Protein AF-A0A968S1Z8-F1 (afdb_monomer_lite)

Sequence (129 aa):
MKILGQKFGFVVLGIVLFLGLSGLPALANLELDSWPPDWKSLTPSDSPTRISVPTVPIAPSQTNRTGPSNLQEIEDFFDRLILQEMNEESVPGLAISLVKDGEILFAKGYGFANVAQNIRVDPERTLFE

pLDDT: mean 70.96, std 23.42, range [33.41, 98.5]

Foldseek 3Di:
DDDDDDDDDDDDDDDDDDDDDDDDPDPPPPPPPPPDPPPVPPDPPPDPPDPPDPDDPDDPPPPVPDDDPDVVSVVVVCVVVVVVVCVVVVPQKDKDWDDDPNDTPDIDIDHALDPVVRHTDDRVPRDDD

Radius of gyration: 21.88 Å; chains: 1; bounding box: 48×57×58 Å

Structure (mmCIF, N/CA/C/O backbone):
data_AF-A0A968S1Z8-F1
#
_entry.id   AF-A0A968S1Z8-F1
#
loop_
_atom_site.group_PDB
_atom_site.id
_atom_site.type_symbol
_atom_site.label_atom_id
_atom_site.label_alt_id
_atom_site.label_comp_id
_atom_site.label_asym_id
_atom_site.label_entity_id
_atom_site.label_seq_id
_atom_site.pdbx_PDB_ins_code
_atom_site.Cartn_x
_atom_site.Cartn_y
_atom_site.Cartn_z
_atom_site.occupancy
_atom_site.B_iso_or_equiv
_atom_site.auth_seq_id
_atom_site.auth_comp_id
_atom_site.auth_asym_id
_atom_site.auth_atom_id
_atom_site.pdbx_PDB_model_num
ATOM 1 N N . MET A 1 1 ? 33.575 10.075 19.698 1.00 36.03 1 MET A N 1
ATOM 2 C CA . MET A 1 1 ? 33.448 10.055 18.225 1.00 36.03 1 MET A CA 1
ATOM 3 C C . MET A 1 1 ? 32.499 8.919 17.852 1.00 36.03 1 MET A C 1
ATOM 5 O O . MET A 1 1 ? 32.744 7.817 18.313 1.00 36.03 1 MET A O 1
ATOM 9 N N . LYS A 1 2 ? 31.469 9.227 17.043 1.00 33.41 2 LYS A N 1
ATOM 10 C CA . LYS A 1 2 ? 30.548 8.344 16.285 1.00 33.41 2 LYS A CA 1
ATOM 11 C C . LYS A 1 2 ? 29.313 7.683 16.966 1.00 33.41 2 LYS A C 1
ATOM 13 O O . LYS A 1 2 ? 29.438 6.680 17.647 1.00 33.41 2 LYS A O 1
ATOM 18 N N . ILE A 1 3 ? 28.148 8.314 16.702 1.00 41.69 3 ILE A N 1
ATOM 19 C CA . ILE A 1 3 ? 26.827 7.818 16.199 1.00 41.69 3 ILE A CA 1
ATOM 20 C C . ILE A 1 3 ? 26.384 6.386 16.561 1.00 41.69 3 ILE A C 1
ATOM 22 O O . ILE A 1 3 ? 27.090 5.431 16.275 1.00 41.69 3 ILE A O 1
ATOM 26 N N . LEU A 1 4 ? 25.265 6.189 17.276 1.00 40.72 4 LEU A N 1
ATOM 27 C CA . LEU A 1 4 ? 23.846 6.326 16.867 1.00 40.72 4 LEU A CA 1
ATOM 28 C C . LEU A 1 4 ? 23.448 5.324 15.772 1.00 40.72 4 LEU A C 1
ATOM 30 O O . LEU A 1 4 ? 23.876 5.445 14.631 1.00 40.72 4 LEU A O 1
ATOM 34 N N . GLY A 1 5 ? 22.580 4.379 16.131 1.00 34.72 5 GLY A N 1
ATOM 35 C CA . GLY A 1 5 ? 21.952 3.432 15.212 1.00 34.72 5 GLY A CA 1
ATOM 36 C C . GLY A 1 5 ? 20.695 2.855 15.849 1.00 34.72 5 GLY A C 1
ATOM 37 O O . GLY A 1 5 ? 20.731 1.779 16.438 1.00 34.72 5 GLY A O 1
ATOM 38 N N . GLN A 1 6 ? 19.614 3.636 15.796 1.00 46.75 6 GLN A N 1
ATOM 39 C CA . GLN A 1 6 ? 18.258 3.206 16.123 1.00 46.75 6 GLN A CA 1
ATOM 40 C C . GLN A 1 6 ? 17.863 2.018 15.241 1.00 46.75 6 GLN A C 1
ATOM 42 O O . GLN A 1 6 ? 18.032 2.083 14.027 1.00 46.75 6 GLN A O 1
ATOM 47 N N . LYS A 1 7 ? 17.327 0.952 15.840 1.00 41.16 7 LYS A N 1
ATOM 48 C CA . LYS A 1 7 ? 16.703 -0.144 15.097 1.00 41.16 7 LYS A CA 1
ATOM 49 C C . LYS A 1 7 ? 15.191 0.003 15.203 1.00 41.16 7 LYS A C 1
ATOM 51 O O . LYS A 1 7 ? 14.613 -0.231 16.261 1.00 41.16 7 LYS A O 1
ATOM 56 N N . PHE A 1 8 ? 14.610 0.459 14.100 1.00 40.88 8 PHE A N 1
ATOM 57 C CA . PHE A 1 8 ? 13.184 0.476 13.817 1.00 40.88 8 PHE A CA 1
ATOM 58 C C . PHE A 1 8 ? 12.629 -0.955 13.883 1.00 40.88 8 PHE A C 1
ATOM 60 O O . PHE A 1 8 ? 13.232 -1.890 13.358 1.00 40.88 8 PHE A O 1
ATOM 67 N N . GLY A 1 9 ? 11.514 -1.136 14.591 1.00 34.66 9 GLY A N 1
ATOM 68 C CA . GLY A 1 9 ? 10.787 -2.400 14.644 1.00 34.66 9 GLY A CA 1
ATOM 69 C C . GLY A 1 9 ? 9.835 -2.498 13.459 1.00 34.66 9 GLY A C 1
ATOM 70 O O . GLY A 1 9 ? 8.832 -1.791 13.423 1.00 34.66 9 GLY A O 1
ATOM 71 N N . PHE A 1 10 ? 10.157 -3.370 12.509 1.00 36.47 10 PHE A N 1
ATOM 72 C CA . PHE A 1 10 ? 9.286 -3.740 11.399 1.00 36.47 10 PHE A CA 1
ATOM 73 C C . PHE A 1 10 ? 8.154 -4.645 11.906 1.00 36.47 10 PHE A C 1
ATOM 75 O O . PHE A 1 10 ? 8.408 -5.720 12.450 1.00 36.47 10 PHE A O 1
ATOM 82 N N . VAL A 1 11 ? 6.902 -4.220 11.728 1.00 34.59 11 VAL A N 1
ATOM 83 C CA . VAL A 1 11 ? 5.722 -5.087 11.851 1.00 34.59 11 VAL A CA 1
ATOM 84 C C . VAL A 1 11 ? 5.485 -5.694 10.471 1.00 34.59 11 VAL A C 1
ATOM 86 O O . VAL A 1 11 ? 5.086 -4.994 9.545 1.00 34.59 11 VAL A O 1
ATOM 89 N N . VAL A 1 12 ? 5.799 -6.982 10.323 1.00 36.53 12 VAL A N 1
ATOM 90 C CA . VAL A 1 12 ? 5.630 -7.723 9.069 1.00 36.53 12 VAL A CA 1
ATOM 91 C C . VAL A 1 12 ? 4.153 -8.063 8.853 1.00 36.53 12 VAL A C 1
ATOM 93 O O . VAL A 1 12 ? 3.496 -8.674 9.694 1.00 36.53 12 VAL A O 1
ATOM 96 N N . LEU A 1 13 ? 3.687 -7.610 7.692 1.00 42.28 13 LEU A N 1
ATOM 97 C CA . LEU A 1 13 ? 2.444 -7.879 6.977 1.00 42.28 13 LEU A CA 1
ATOM 98 C C . LEU A 1 13 ? 2.227 -9.392 6.781 1.00 42.28 13 LEU A C 1
ATOM 100 O O . LEU A 1 13 ? 3.156 -10.111 6.423 1.00 42.28 13 LEU A O 1
ATOM 104 N N . GLY A 1 14 ? 1.011 -9.880 7.028 1.00 50.44 14 GLY A N 1
ATOM 105 C CA . GLY A 1 14 ? 0.689 -11.300 6.906 1.00 50.44 14 GLY A CA 1
ATOM 106 C C . GLY A 1 14 ? 0.507 -11.764 5.463 1.00 50.44 14 GLY A C 1
ATOM 107 O O . GLY A 1 14 ? -0.121 -11.050 4.696 1.00 50.44 14 GLY A O 1
ATOM 108 N N . ILE A 1 15 ? 0.962 -12.986 5.169 1.00 41.44 15 ILE A N 1
ATOM 109 C CA . ILE A 1 15 ? 0.262 -14.023 4.393 1.00 41.44 15 ILE A CA 1
ATOM 110 C C . ILE A 1 15 ? 0.739 -15.387 4.941 1.00 41.44 15 ILE A C 1
ATOM 112 O O . ILE A 1 15 ? 1.923 -15.571 5.214 1.00 41.44 15 ILE A O 1
ATOM 116 N N . VAL A 1 16 ? -0.172 -16.347 5.140 1.00 40.81 16 VAL A N 1
ATOM 117 C CA . VAL A 1 16 ? 0.183 -17.775 5.233 1.00 40.81 16 VAL A CA 1
ATOM 118 C C . VAL A 1 16 ? -0.729 -18.540 4.276 1.00 40.81 16 VAL A C 1
ATOM 120 O O . VAL A 1 16 ? -1.872 -18.856 4.611 1.00 40.81 16 VAL A O 1
ATOM 123 N N . LEU A 1 17 ? -0.222 -18.827 3.076 1.00 41.03 17 LEU A N 1
ATOM 124 C CA . LEU A 1 17 ? -0.851 -19.709 2.096 1.00 41.03 17 LEU A CA 1
ATOM 125 C C . LEU A 1 17 ? -0.276 -21.131 2.266 1.00 41.03 17 LEU A C 1
ATOM 127 O O . LEU A 1 17 ? 0.883 -21.388 1.950 1.00 41.03 17 LEU A O 1
ATOM 131 N N . PHE A 1 18 ? -1.062 -22.081 2.784 1.00 39.41 18 PHE A N 1
ATOM 132 C CA . PHE A 1 18 ? -0.650 -23.490 2.871 1.00 39.41 18 PHE A CA 1
ATOM 133 C C . PHE A 1 18 ? -1.031 -24.228 1.580 1.00 39.41 18 PHE A C 1
ATOM 135 O O . PHE A 1 18 ? -2.165 -24.684 1.431 1.00 39.41 18 PHE A O 1
ATOM 142 N N . LEU A 1 19 ? -0.079 -24.399 0.659 1.00 39.75 19 LEU A N 1
ATOM 143 C CA . LEU A 1 19 ? -0.165 -25.422 -0.387 1.00 39.75 19 LEU A CA 1
ATOM 144 C C . LEU A 1 19 ? 0.896 -26.494 -0.130 1.00 39.75 19 LEU A C 1
ATOM 146 O O . LEU A 1 19 ? 2.079 -26.214 0.037 1.00 39.75 19 LEU A O 1
ATOM 150 N N . GLY A 1 20 ? 0.412 -27.728 -0.000 1.00 48.66 20 GLY A N 1
ATOM 151 C CA . GLY A 1 20 ? 1.118 -28.836 0.622 1.00 48.66 20 GLY A CA 1
ATOM 152 C C . GLY A 1 20 ? 2.463 -29.186 -0.008 1.00 48.66 20 GLY A C 1
ATOM 153 O O . GLY A 1 20 ? 2.552 -29.514 -1.189 1.00 48.66 20 GLY A O 1
ATOM 154 N N . LEU A 1 21 ? 3.480 -29.271 0.850 1.00 39.25 21 LEU A N 1
ATOM 155 C CA . LEU A 1 21 ? 4.625 -30.138 0.634 1.00 39.25 21 LEU A CA 1
ATOM 156 C C . LEU A 1 21 ? 4.818 -31.014 1.874 1.00 39.25 21 LEU A C 1
ATOM 158 O O . LEU A 1 21 ? 5.095 -30.554 2.979 1.00 39.25 21 LEU A O 1
ATOM 162 N N . SER A 1 22 ? 4.578 -32.302 1.662 1.00 51.06 22 SER A N 1
ATOM 163 C CA . SER A 1 22 ? 4.680 -33.370 2.644 1.00 51.06 22 SER A CA 1
ATOM 164 C C . SER A 1 22 ? 6.128 -33.521 3.129 1.00 51.06 22 SER A C 1
ATOM 166 O O . SER A 1 22 ? 7.014 -33.787 2.318 1.00 51.06 22 SER A O 1
ATOM 168 N N . GLY A 1 23 ? 6.327 -33.470 4.449 1.00 50.38 23 GLY A N 1
ATOM 169 C CA . GLY A 1 23 ? 7.398 -34.208 5.123 1.00 50.38 23 GLY A CA 1
ATOM 170 C C . GLY A 1 23 ? 8.555 -33.391 5.698 1.00 50.38 23 GLY A C 1
ATOM 171 O O . GLY A 1 23 ? 9.646 -33.398 5.142 1.00 50.38 23 GLY A O 1
ATOM 172 N N . LEU A 1 24 ? 8.361 -32.830 6.897 1.00 42.22 24 LEU A N 1
ATOM 173 C CA . LEU A 1 24 ? 9.435 -32.598 7.873 1.00 42.22 24 LEU A CA 1
ATOM 174 C C . LEU A 1 24 ? 8.932 -32.980 9.281 1.00 42.22 24 LEU A C 1
ATOM 176 O O . LEU A 1 24 ? 8.153 -32.234 9.875 1.00 42.22 24 LEU A O 1
ATOM 180 N N . PRO A 1 25 ? 9.341 -34.131 9.846 1.00 47.94 25 PRO A N 1
ATOM 181 C CA . PRO A 1 25 ? 8.991 -34.509 11.209 1.00 47.94 25 PRO A CA 1
ATOM 182 C C . PRO A 1 25 ? 10.028 -33.933 12.182 1.00 47.94 25 PRO A C 1
ATOM 184 O O . PRO A 1 25 ? 10.954 -34.629 12.583 1.00 47.94 25 PRO A O 1
ATOM 187 N N . ALA A 1 26 ? 9.916 -32.649 12.533 1.00 44.88 26 ALA A N 1
ATOM 188 C CA . ALA A 1 26 ? 10.736 -32.063 13.607 1.00 44.88 26 ALA A CA 1
ATOM 189 C C . ALA A 1 26 ? 10.159 -30.788 14.256 1.00 44.88 26 ALA A C 1
ATOM 191 O O . ALA A 1 26 ? 10.894 -30.071 14.923 1.00 44.88 26 ALA A O 1
ATOM 192 N N . LEU A 1 27 ? 8.867 -30.485 14.078 1.00 45.19 27 LEU A N 1
ATOM 193 C CA . LEU A 1 27 ? 8.220 -29.298 14.672 1.00 45.19 27 LEU A CA 1
ATOM 194 C C . LEU A 1 27 ? 6.851 -29.597 15.312 1.00 45.19 27 LEU A C 1
ATOM 196 O O . LEU A 1 27 ? 6.094 -28.685 15.620 1.00 45.19 27 LEU A O 1
ATOM 200 N N . ALA A 1 28 ? 6.527 -30.869 15.552 1.00 44.34 28 ALA A N 1
ATOM 201 C CA . ALA A 1 28 ? 5.202 -31.311 15.995 1.00 44.34 28 ALA A CA 1
ATOM 202 C C . ALA A 1 28 ? 4.856 -31.008 17.472 1.00 44.34 28 ALA A C 1
ATOM 204 O O . ALA A 1 28 ? 3.997 -31.682 18.026 1.00 44.34 28 ALA A O 1
ATOM 205 N N . ASN A 1 29 ? 5.506 -30.038 18.129 1.00 47.25 29 ASN A N 1
ATOM 206 C CA . ASN A 1 29 ? 5.192 -29.722 19.530 1.00 47.25 29 ASN A CA 1
ATOM 207 C C . ASN A 1 29 ? 5.329 -28.243 19.931 1.00 47.25 29 ASN A C 1
ATOM 209 O O . ASN A 1 29 ? 5.511 -27.943 21.111 1.00 47.25 29 ASN A O 1
ATOM 213 N N . LEU A 1 30 ? 5.222 -27.317 18.975 1.00 42.66 30 LEU A N 1
ATOM 214 C CA . LEU A 1 30 ? 4.867 -25.933 19.290 1.00 42.66 30 LEU A CA 1
ATOM 215 C C . LEU A 1 30 ? 3.350 -25.817 19.152 1.00 42.66 30 LEU A C 1
ATOM 217 O O . LEU A 1 30 ? 2.814 -25.826 18.047 1.00 42.66 30 LEU A O 1
ATOM 221 N N . GLU A 1 31 ? 2.676 -25.806 20.295 1.00 45.94 31 GLU A N 1
ATOM 222 C CA . GLU A 1 31 ? 1.225 -25.727 20.423 1.00 45.94 31 GLU A CA 1
ATOM 223 C C . GLU A 1 31 ? 0.717 -24.404 19.825 1.00 45.94 31 GLU A C 1
ATOM 225 O O . GLU A 1 31 ? 0.820 -23.331 20.424 1.00 45.94 31 GLU A O 1
ATOM 230 N N . LEU A 1 32 ? 0.207 -24.487 18.595 1.00 46.81 32 LEU A N 1
ATOM 231 C CA . LEU A 1 32 ? -0.334 -23.374 17.809 1.00 46.81 32 LEU A CA 1
ATOM 232 C C . LEU A 1 32 ? -1.713 -22.894 18.319 1.00 46.81 32 LEU A C 1
ATOM 234 O O . LEU A 1 32 ? -2.253 -21.926 17.797 1.00 46.81 32 LEU A O 1
ATOM 238 N N . ASP A 1 33 ? -2.254 -23.525 19.366 1.00 45.00 33 ASP A N 1
ATOM 239 C CA . ASP A 1 33 ? -3.560 -23.207 19.967 1.00 45.00 33 ASP A CA 1
ATOM 240 C C . ASP A 1 33 ? -3.481 -22.165 21.098 1.00 45.00 33 ASP A C 1
ATOM 242 O O . ASP A 1 33 ? -4.500 -21.648 21.552 1.00 45.00 33 ASP A O 1
ATOM 246 N N . SER A 1 34 ? -2.273 -21.815 21.544 1.00 53.53 34 SER A N 1
ATOM 247 C CA . SER A 1 34 ? -2.039 -20.846 22.629 1.00 53.53 34 SER A CA 1
ATOM 248 C C . SER A 1 34 ? -1.511 -19.497 22.133 1.00 53.53 34 SER A C 1
ATOM 250 O O . SER A 1 34 ? -0.683 -18.849 22.775 1.00 53.53 34 SER A O 1
ATOM 252 N N . TRP A 1 35 ? -2.008 -19.057 20.976 1.00 42.81 35 TRP A N 1
ATOM 253 C CA . TRP A 1 35 ? -1.918 -17.661 20.558 1.00 42.81 35 TRP A CA 1
ATOM 254 C C . TRP A 1 35 ? -3.244 -16.943 20.856 1.00 42.81 35 TRP A C 1
ATOM 256 O O . TRP A 1 35 ? -4.296 -17.456 20.469 1.00 42.81 35 TRP A O 1
ATOM 266 N N . PRO A 1 36 ? -3.238 -15.747 21.483 1.00 57.62 36 PRO A N 1
ATOM 267 C CA . PRO A 1 36 ? -2.093 -14.876 21.780 1.00 57.62 36 PRO A CA 1
ATOM 268 C C . PRO A 1 36 ? -1.526 -15.020 23.211 1.00 57.62 36 PRO A C 1
ATOM 270 O O . PRO A 1 36 ? -2.235 -15.478 24.104 1.00 57.62 36 PRO A O 1
ATOM 273 N N . PRO A 1 37 ? -0.270 -14.583 23.456 1.00 54.22 37 PRO A N 1
ATOM 274 C CA . PRO A 1 37 ? 0.344 -14.575 24.786 1.00 54.22 37 PRO A CA 1
ATOM 275 C C . PRO A 1 37 ? -0.465 -13.721 25.775 1.00 54.22 37 PRO A C 1
ATOM 277 O O . PRO A 1 37 ? -1.082 -12.726 25.383 1.00 54.22 37 PRO A O 1
ATOM 280 N N . ASP A 1 38 ? -0.423 -14.084 27.063 1.00 58.41 38 ASP A N 1
ATOM 281 C CA . ASP A 1 38 ? -1.129 -13.436 28.181 1.00 58.41 38 ASP A CA 1
ATOM 282 C C . ASP A 1 38 ? -0.673 -11.983 28.432 1.00 58.41 38 ASP A C 1
ATOM 284 O O . ASP A 1 38 ? -0.081 -11.651 29.460 1.00 58.41 38 ASP A O 1
ATOM 288 N N . TRP A 1 39 ? -0.985 -11.063 27.522 1.00 56.22 39 TRP A N 1
ATOM 289 C CA . TRP A 1 39 ? -0.607 -9.644 27.587 1.00 56.22 39 TRP A CA 1
ATOM 290 C C . TRP A 1 39 ? -1.156 -8.913 28.823 1.00 56.22 39 TRP A C 1
ATOM 292 O O . TRP A 1 39 ? -0.638 -7.869 29.211 1.00 56.22 39 TRP A O 1
ATOM 302 N N . LYS A 1 40 ? -2.176 -9.479 29.479 1.00 50.84 40 LYS A N 1
ATOM 303 C CA . LYS A 1 40 ? -2.730 -8.987 30.750 1.00 50.84 40 LYS A CA 1
ATOM 304 C C . LYS A 1 40 ? -1.801 -9.229 31.945 1.00 50.84 40 LYS A C 1
ATOM 306 O O . LYS A 1 40 ? -1.951 -8.564 32.965 1.00 50.84 40 LYS A O 1
ATOM 311 N N . SER A 1 41 ? -0.863 -10.172 31.827 1.00 53.38 41 SER A N 1
ATOM 312 C CA . SER A 1 41 ? 0.094 -10.532 32.882 1.00 53.38 41 SER A CA 1
ATOM 313 C C . SER A 1 41 ? 1.376 -9.694 32.857 1.00 53.38 41 SER A C 1
ATOM 315 O O . SER A 1 41 ? 2.145 -9.718 33.818 1.00 53.38 41 SER A O 1
ATOM 317 N N . LEU A 1 42 ? 1.569 -8.882 31.810 1.00 47.53 42 LEU A N 1
ATOM 318 C CA . LEU A 1 42 ? 2.628 -7.877 31.720 1.00 47.53 42 LEU A CA 1
ATOM 319 C C . LEU A 1 42 ? 2.295 -6.681 32.623 1.00 47.53 42 LEU A C 1
ATOM 321 O O . LEU A 1 42 ? 2.090 -5.554 32.175 1.00 47.53 42 LEU A O 1
ATOM 325 N N . THR A 1 43 ? 2.212 -6.929 33.924 1.00 56.53 43 THR A N 1
ATOM 326 C CA . THR A 1 43 ? 2.308 -5.857 34.907 1.00 56.53 43 THR A CA 1
ATOM 327 C C . THR A 1 43 ? 3.780 -5.444 34.985 1.00 56.53 43 THR A C 1
ATOM 329 O O . THR A 1 43 ? 4.651 -6.315 35.038 1.00 56.53 43 THR A O 1
ATOM 332 N N . PRO A 1 44 ? 4.114 -4.143 34.983 1.00 50.84 44 PRO A N 1
ATOM 333 C CA . PRO A 1 44 ? 5.473 -3.704 35.253 1.00 50.84 44 PRO A CA 1
ATOM 334 C C . PRO A 1 44 ? 5.750 -3.929 36.744 1.00 50.84 44 PRO A C 1
ATOM 336 O O . PRO A 1 44 ? 5.548 -3.040 37.566 1.00 50.84 44 PRO A O 1
ATOM 339 N N . SER A 1 45 ? 6.165 -5.140 37.109 1.00 55.16 45 SER A N 1
ATOM 340 C CA . SER A 1 45 ? 6.656 -5.466 38.450 1.00 55.16 45 SER A CA 1
ATOM 341 C C . SER A 1 45 ? 8.161 -5.717 38.432 1.00 55.16 45 SER A C 1
ATOM 343 O O . SER A 1 45 ? 8.652 -6.631 39.079 1.00 55.16 45 SER A O 1
ATOM 345 N N . ASP A 1 46 ? 8.890 -4.857 37.732 1.00 55.12 46 ASP A N 1
ATOM 346 C CA . ASP A 1 46 ? 10.247 -4.513 38.122 1.00 55.12 46 ASP A CA 1
ATOM 347 C C . ASP A 1 46 ? 10.251 -3.009 38.362 1.00 55.12 46 ASP A C 1
ATOM 349 O O . ASP A 1 46 ? 10.181 -2.197 37.438 1.00 55.12 46 ASP A O 1
ATOM 353 N N . SER A 1 47 ? 10.283 -2.628 39.640 1.00 49.19 47 SER A N 1
ATOM 354 C CA . SER A 1 47 ? 10.709 -1.282 40.006 1.00 49.19 47 SER A CA 1
ATOM 355 C C . SER A 1 47 ? 12.068 -1.060 39.346 1.00 49.19 47 SER A C 1
ATOM 357 O O . SER A 1 47 ? 12.986 -1.831 39.636 1.00 49.19 47 SER A O 1
ATOM 359 N N . PRO A 1 48 ? 12.254 -0.053 38.474 1.00 52.69 48 PRO A N 1
ATOM 360 C CA . PRO A 1 48 ? 13.593 0.244 38.015 1.00 52.69 48 PRO A CA 1
ATOM 361 C C . PRO A 1 48 ? 14.394 0.615 39.259 1.00 52.69 48 PRO A C 1
ATOM 363 O O . PRO A 1 48 ? 14.078 1.594 39.941 1.00 52.69 48 PRO A O 1
ATOM 366 N N . THR A 1 49 ? 15.419 -0.179 39.576 1.00 51.00 49 THR A N 1
ATOM 367 C CA . THR A 1 49 ? 16.502 0.251 40.459 1.00 51.00 49 THR A CA 1
ATOM 368 C C . THR A 1 49 ? 16.867 1.655 40.015 1.00 51.00 49 THR A C 1
ATOM 370 O O . THR A 1 49 ? 17.294 1.847 38.879 1.00 51.00 49 THR A O 1
ATOM 373 N N . ARG A 1 50 ? 16.586 2.640 40.873 1.00 56.81 50 ARG A N 1
ATOM 374 C CA . ARG A 1 50 ? 16.733 4.070 40.605 1.00 56.81 50 ARG A CA 1
ATOM 375 C C . ARG A 1 50 ? 18.147 4.344 40.096 1.00 56.81 50 ARG A C 1
ATOM 377 O O . ARG A 1 50 ? 19.062 4.552 40.887 1.00 56.81 50 ARG A O 1
ATOM 384 N N . ILE A 1 51 ? 18.330 4.364 38.780 1.00 54.81 51 ILE A N 1
ATOM 385 C CA . ILE A 1 51 ? 19.518 4.942 38.168 1.00 54.81 51 ILE A CA 1
ATOM 386 C C . ILE A 1 51 ? 19.376 6.440 38.432 1.00 54.81 51 ILE A C 1
ATOM 388 O O . ILE A 1 51 ? 18.449 7.074 37.930 1.00 54.81 51 ILE A O 1
ATOM 392 N N . SER A 1 52 ? 20.223 6.993 39.301 1.00 53.06 52 SER A N 1
ATOM 393 C CA . SER A 1 52 ? 20.270 8.430 39.577 1.00 53.06 52 SER A CA 1
ATOM 394 C C . SER A 1 52 ? 20.561 9.180 38.278 1.00 53.06 52 SER A C 1
ATOM 396 O O . SER A 1 52 ? 21.710 9.283 37.855 1.00 53.06 52 SER A O 1
ATOM 398 N N . VAL A 1 53 ? 19.513 9.681 37.628 1.00 66.19 53 VAL A N 1
ATOM 399 C CA . VAL A 1 53 ? 19.635 10.554 36.462 1.00 66.19 53 VAL A CA 1
ATOM 400 C C . VAL A 1 53 ? 20.255 11.871 36.949 1.00 66.19 53 VAL A C 1
ATOM 402 O O . VAL A 1 53 ? 19.714 12.460 37.891 1.00 66.19 53 VAL A O 1
ATOM 405 N N . PRO A 1 54 ? 21.380 12.352 36.384 1.00 60.84 54 PRO A N 1
ATOM 406 C CA . PRO A 1 54 ? 21.844 13.702 36.672 1.00 60.84 54 PRO A CA 1
ATOM 407 C C . PRO A 1 54 ? 20.738 14.683 36.271 1.00 60.84 54 PRO A C 1
ATOM 409 O O . PRO A 1 54 ? 20.215 14.599 35.161 1.00 60.84 54 PRO A O 1
ATOM 412 N N . THR A 1 55 ? 20.359 15.589 37.175 1.00 53.12 55 THR A N 1
ATOM 413 C CA . THR A 1 55 ? 19.385 16.656 36.908 1.00 53.12 55 THR A CA 1
ATOM 414 C C . THR A 1 55 ? 19.915 17.552 35.793 1.00 53.12 55 THR A C 1
ATOM 416 O O . THR A 1 55 ? 20.628 18.524 36.033 1.00 53.12 55 THR A O 1
ATOM 419 N N . VAL A 1 56 ? 19.576 17.218 34.553 1.00 70.19 56 VAL A N 1
ATOM 420 C CA . VAL A 1 56 ? 19.597 18.168 33.447 1.00 70.19 56 VAL A CA 1
ATOM 421 C C . VAL A 1 56 ? 18.330 19.010 33.610 1.00 70.19 56 VAL A C 1
ATOM 423 O O . VAL A 1 56 ? 17.253 18.425 33.743 1.00 70.19 56 VAL A O 1
ATOM 426 N N . PRO A 1 57 ? 18.411 20.352 33.658 1.00 65.56 57 PRO A N 1
ATOM 427 C CA . PRO A 1 57 ? 17.222 21.188 33.722 1.00 65.56 57 PRO A CA 1
ATOM 428 C C . PRO A 1 57 ? 16.328 20.878 32.518 1.00 65.56 57 PRO A C 1
ATOM 430 O O . PRO A 1 57 ? 16.698 21.102 31.366 1.00 65.56 57 PRO A O 1
ATOM 433 N N . ILE A 1 58 ? 15.159 20.307 32.804 1.00 62.44 58 ILE A N 1
ATOM 434 C CA . ILE A 1 58 ? 14.144 19.963 31.815 1.00 62.44 58 ILE A CA 1
ATOM 435 C C . ILE A 1 58 ? 13.519 21.285 31.370 1.00 62.44 58 ILE A C 1
ATOM 437 O O . ILE A 1 58 ? 12.600 21.798 32.007 1.00 62.44 58 ILE A O 1
ATOM 441 N N . ALA A 1 59 ? 14.032 21.866 30.286 1.00 67.69 59 ALA A N 1
ATOM 442 C CA . ALA A 1 59 ? 13.256 22.837 29.531 1.00 67.69 59 ALA A CA 1
ATOM 443 C C . ALA A 1 59 ? 11.989 22.114 29.028 1.00 67.69 59 ALA A C 1
ATOM 445 O O . ALA A 1 59 ? 12.107 21.001 28.501 1.00 67.69 59 ALA A O 1
ATOM 446 N N . PRO A 1 60 ? 10.781 22.676 29.206 1.00 55.31 60 PRO A N 1
ATOM 447 C CA . PRO A 1 60 ? 9.553 22.011 28.800 1.00 55.31 60 PRO A CA 1
ATOM 448 C C . PRO A 1 60 ? 9.550 21.830 27.280 1.00 55.31 60 PRO A C 1
ATOM 450 O O . PRO A 1 60 ? 9.266 22.751 26.521 1.00 55.31 60 PRO A O 1
ATOM 453 N N . SER A 1 61 ? 9.856 20.618 26.825 1.00 53.47 61 SER A N 1
ATOM 454 C CA . SER A 1 61 ? 9.636 20.207 25.441 1.00 53.47 61 SER A CA 1
ATOM 455 C C . SER A 1 61 ? 8.159 19.859 25.287 1.00 53.47 61 SER A C 1
ATOM 457 O O . SER A 1 61 ? 7.788 18.689 25.218 1.00 53.47 61 SER A O 1
ATOM 459 N N . GLN A 1 62 ? 7.296 20.875 25.282 1.00 54.09 62 GLN A N 1
ATOM 460 C CA . GLN A 1 62 ? 5.896 20.708 24.900 1.00 54.09 62 GLN A CA 1
ATOM 461 C C . GLN A 1 62 ? 5.809 20.583 23.381 1.00 54.09 62 GLN A C 1
ATOM 463 O O . GLN A 1 62 ? 5.450 21.516 22.673 1.00 54.09 62 GLN A O 1
ATOM 468 N N . THR A 1 63 ? 6.144 19.405 22.867 1.00 50.66 63 THR A N 1
ATOM 469 C CA . THR A 1 63 ? 5.518 18.973 21.621 1.00 50.66 63 THR A CA 1
ATOM 470 C C . THR A 1 63 ? 4.215 18.321 22.042 1.00 50.66 63 THR A C 1
ATOM 472 O O . THR A 1 63 ? 4.212 17.223 22.593 1.00 50.66 63 THR A O 1
ATOM 475 N N . ASN A 1 64 ? 3.105 19.040 21.864 1.00 56.09 64 ASN A N 1
ATOM 476 C CA . ASN A 1 64 ? 1.779 18.437 21.865 1.00 56.09 64 ASN A CA 1
ATOM 477 C C . ASN A 1 64 ? 1.809 17.319 20.818 1.00 56.09 64 ASN A C 1
ATOM 479 O O . ASN A 1 64 ? 1.638 17.581 19.631 1.00 56.09 64 ASN A O 1
ATOM 483 N N . ARG A 1 65 ? 2.102 16.081 21.229 1.00 61.09 65 ARG A N 1
ATOM 484 C CA . ARG A 1 65 ? 1.945 14.904 20.373 1.00 61.09 65 ARG A CA 1
ATOM 485 C C . ARG A 1 65 ? 0.464 14.574 20.330 1.00 61.09 65 ARG A C 1
ATOM 487 O O . ARG A 1 65 ? 0.010 13.590 20.906 1.00 61.09 65 ARG A O 1
AT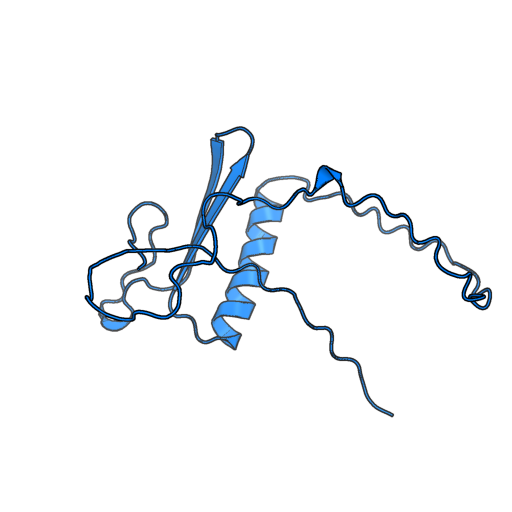OM 494 N N . THR A 1 66 ? -0.295 15.462 19.710 1.00 68.50 66 THR A N 1
ATOM 495 C CA . THR A 1 66 ? -1.628 15.133 19.240 1.00 68.50 66 THR A CA 1
ATOM 496 C C . THR A 1 66 ? -1.421 14.068 18.171 1.00 68.50 66 THR A C 1
ATOM 498 O O . THR A 1 66 ? -0.595 14.251 17.277 1.00 68.50 66 THR A O 1
ATOM 501 N N . GLY A 1 67 ? -2.084 12.919 18.312 1.00 69.62 67 GLY A N 1
ATOM 502 C CA . GLY A 1 67 ? -2.125 11.927 17.242 1.00 69.62 67 GLY A CA 1
ATOM 503 C C . GLY A 1 67 ? -2.691 12.541 15.956 1.00 69.62 67 GLY A C 1
ATOM 504 O O . GLY A 1 67 ? -3.213 13.660 15.998 1.00 69.62 67 GLY A O 1
ATOM 505 N N . PRO A 1 68 ? -2.602 11.823 14.828 1.00 74.75 68 PRO A N 1
ATOM 506 C CA . PRO A 1 68 ? -3.074 12.341 13.556 1.00 74.75 68 PRO A CA 1
ATOM 507 C C . PRO A 1 68 ? -4.523 12.818 13.679 1.00 74.75 68 PRO A C 1
ATOM 509 O O . PRO A 1 68 ? -5.391 12.132 14.224 1.00 74.75 68 PRO A O 1
ATOM 512 N N . SER A 1 69 ? -4.751 14.041 13.221 1.00 79.88 69 SER A N 1
ATOM 513 C CA . SER A 1 69 ? -5.987 14.795 13.430 1.00 79.88 69 SER A CA 1
ATOM 514 C C . SER A 1 69 ? -7.093 14.429 12.436 1.00 79.88 69 SER A C 1
ATOM 516 O O . SER A 1 69 ? -8.257 14.762 12.654 1.00 79.88 69 SER A O 1
ATOM 518 N N . ASN A 1 70 ? -6.734 13.757 11.340 1.00 89.31 70 ASN A N 1
ATOM 519 C CA . ASN A 1 70 ? -7.626 13.343 10.259 1.00 89.31 70 ASN A CA 1
ATOM 520 C C . ASN A 1 70 ? -6.988 12.211 9.422 1.00 89.31 70 ASN A C 1
ATOM 522 O O . ASN A 1 70 ? -5.802 11.924 9.572 1.00 89.31 70 ASN A O 1
ATOM 526 N N . LEU A 1 71 ? -7.772 11.581 8.536 1.00 90.56 71 LEU A N 1
ATOM 527 C CA . LEU A 1 71 ? -7.313 10.465 7.691 1.00 90.56 71 LEU A CA 1
ATOM 528 C C . LEU A 1 71 ? -6.193 10.853 6.722 1.00 90.56 71 LEU A C 1
ATOM 530 O O . LEU A 1 71 ? -5.272 10.069 6.537 1.00 90.56 71 LEU A O 1
ATOM 534 N N . GLN A 1 72 ? -6.217 12.064 6.164 1.00 92.38 72 GLN A N 1
ATOM 535 C CA . GLN A 1 72 ? -5.188 12.508 5.224 1.00 92.38 72 GLN A CA 1
ATOM 536 C C . GLN A 1 72 ? -3.805 12.558 5.889 1.00 92.38 72 GLN A C 1
ATOM 538 O O . GLN A 1 72 ? -2.823 12.121 5.306 1.00 92.38 72 GLN A O 1
ATOM 543 N N . GLU A 1 73 ? -3.722 13.017 7.139 1.00 92.62 73 GLU A N 1
ATOM 544 C CA . GLU A 1 73 ? -2.464 13.021 7.897 1.00 92.62 73 GLU A CA 1
ATOM 545 C C . GLU A 1 73 ? -1.929 11.597 8.140 1.00 92.62 73 GLU A C 1
ATOM 547 O O . GLU A 1 73 ? -0.715 11.375 8.138 1.00 92.62 73 GLU A O 1
ATOM 552 N N . ILE A 1 74 ? -2.834 10.628 8.318 1.00 91.81 74 ILE A N 1
ATOM 553 C CA . ILE A 1 74 ? -2.490 9.207 8.442 1.00 91.81 74 ILE A CA 1
ATOM 554 C C . ILE A 1 74 ? -1.967 8.672 7.107 1.00 91.81 74 ILE A C 1
ATOM 556 O O . ILE A 1 74 ? -0.913 8.038 7.077 1.00 91.81 74 ILE A O 1
ATOM 560 N N . GLU A 1 75 ? -2.668 8.944 6.008 1.00 93.38 75 GLU A N 1
ATOM 561 C CA . GLU A 1 75 ? -2.251 8.541 4.663 1.00 93.38 75 GLU A CA 1
ATOM 562 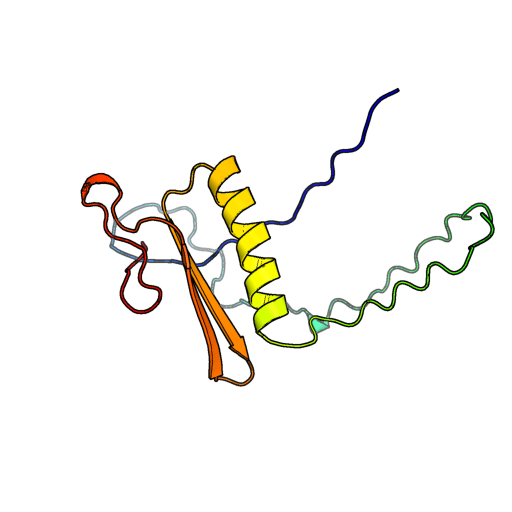C C . GLU A 1 75 ? -0.888 9.135 4.295 1.00 93.38 75 GLU A C 1
ATOM 564 O O . GLU A 1 75 ? 0.008 8.398 3.893 1.00 93.38 75 GLU A O 1
ATOM 569 N N . ASP A 1 76 ? -0.683 10.433 4.522 1.00 94.25 76 ASP A N 1
ATOM 570 C CA . ASP A 1 76 ? 0.584 11.120 4.257 1.00 94.25 76 ASP A CA 1
ATOM 571 C C . ASP A 1 76 ? 1.738 10.531 5.083 1.00 94.25 76 ASP A C 1
ATOM 573 O O . ASP A 1 76 ? 2.890 10.498 4.636 1.00 94.25 76 ASP A O 1
ATOM 577 N N . PHE A 1 77 ? 1.456 10.092 6.313 1.00 92.81 77 PHE A N 1
ATOM 578 C CA . PHE A 1 77 ? 2.433 9.399 7.145 1.00 92.81 77 PHE A CA 1
ATOM 579 C C . PHE A 1 77 ? 2.827 8.050 6.533 1.00 92.81 77 PHE A C 1
ATOM 581 O O . PHE A 1 77 ? 4.025 7.796 6.369 1.00 92.81 77 PHE A O 1
ATOM 588 N N . PHE A 1 78 ? 1.848 7.218 6.164 1.00 94.69 78 PHE A N 1
ATOM 589 C CA . PHE A 1 78 ? 2.120 5.920 5.545 1.00 94.69 78 PHE A CA 1
ATOM 590 C C . PHE A 1 78 ? 2.787 6.061 4.184 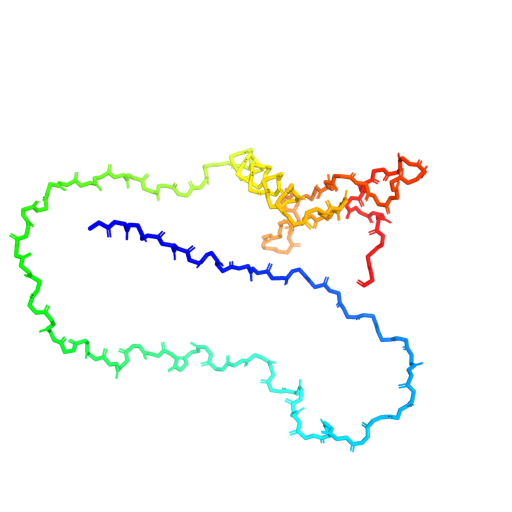1.00 94.69 78 PHE A C 1
ATOM 592 O O . PHE A 1 78 ? 3.718 5.317 3.909 1.00 94.69 78 PHE A O 1
ATOM 599 N N . ASP A 1 79 ? 2.400 7.041 3.374 1.00 95.56 79 ASP A N 1
ATOM 600 C CA . ASP A 1 79 ? 3.023 7.295 2.077 1.00 95.56 79 ASP A CA 1
ATOM 601 C C . ASP A 1 79 ? 4.518 7.553 2.213 1.00 95.56 79 ASP A C 1
ATOM 603 O O . ASP A 1 79 ? 5.321 6.929 1.519 1.00 95.56 79 ASP A O 1
ATOM 607 N N . ARG A 1 80 ? 4.912 8.439 3.131 1.00 96.00 80 ARG A N 1
ATOM 608 C CA . ARG A 1 80 ? 6.334 8.731 3.344 1.00 96.00 80 ARG A CA 1
ATOM 609 C C . ARG A 1 80 ? 7.086 7.520 3.878 1.00 96.00 80 ARG A C 1
ATOM 611 O O . ARG A 1 80 ? 8.170 7.233 3.382 1.00 96.00 80 ARG A O 1
ATOM 618 N N . LEU A 1 81 ? 6.515 6.832 4.865 1.00 95.00 81 LEU A N 1
ATOM 619 C CA . LEU A 1 81 ? 7.137 5.658 5.470 1.00 95.00 81 LEU A CA 1
ATOM 620 C C . LEU A 1 81 ? 7.319 4.545 4.432 1.00 95.00 81 LEU A C 1
ATOM 622 O O . LEU A 1 81 ? 8.425 4.070 4.217 1.00 95.00 81 LEU A O 1
ATOM 626 N N . ILE A 1 82 ? 6.251 4.174 3.734 1.00 96.25 82 ILE A N 1
ATOM 627 C CA . ILE A 1 82 ? 6.248 3.061 2.787 1.00 96.25 82 ILE A CA 1
ATOM 628 C C . ILE A 1 82 ? 7.146 3.331 1.592 1.00 96.25 82 ILE A C 1
ATOM 630 O O . ILE A 1 82 ? 7.903 2.450 1.200 1.00 96.25 82 ILE A O 1
ATOM 634 N N . LEU A 1 83 ? 7.095 4.534 1.015 1.00 94.81 83 LEU A N 1
ATOM 635 C CA . LEU A 1 83 ? 7.953 4.858 -0.124 1.00 94.81 83 LEU A CA 1
ATOM 636 C C . LEU A 1 83 ? 9.437 4.819 0.254 1.00 94.81 83 LEU A C 1
ATOM 638 O O . LEU A 1 83 ? 10.257 4.432 -0.578 1.00 94.81 83 LEU A O 1
ATOM 642 N N . GLN A 1 84 ? 9.780 5.191 1.491 1.00 95.25 84 GLN A N 1
ATOM 643 C CA . GLN A 1 84 ? 11.141 5.060 1.998 1.00 95.25 84 GLN A CA 1
ATOM 644 C C . GLN A 1 84 ? 11.538 3.581 2.129 1.00 95.25 84 GLN A C 1
ATOM 646 O O . GLN A 1 84 ? 12.521 3.168 1.515 1.00 95.25 84 GLN A O 1
ATOM 651 N N . GLU A 1 85 ? 10.750 2.775 2.843 1.00 93.94 85 GLU A N 1
ATOM 652 C CA . GLU A 1 85 ? 11.055 1.355 3.081 1.00 93.94 85 GLU A CA 1
ATOM 653 C C . GLU A 1 85 ? 11.093 0.536 1.781 1.00 93.94 85 GLU A C 1
ATOM 655 O O . GLU A 1 85 ? 11.996 -0.269 1.568 1.00 93.94 85 GLU A O 1
ATOM 660 N N . MET A 1 86 ? 10.163 0.779 0.849 1.00 94.44 86 MET A N 1
ATOM 661 C CA . MET A 1 86 ? 10.161 0.112 -0.460 1.00 94.44 86 MET A CA 1
ATOM 662 C C . MET A 1 86 ? 11.430 0.405 -1.261 1.00 94.44 86 MET A C 1
ATOM 664 O O . MET A 1 86 ? 11.904 -0.462 -1.995 1.00 94.44 86 MET A O 1
ATOM 668 N N . ASN A 1 87 ? 11.968 1.620 -1.141 1.00 92.69 87 ASN A N 1
ATOM 669 C CA . ASN A 1 87 ? 13.202 2.000 -1.812 1.00 92.69 87 ASN A CA 1
ATOM 670 C C . ASN A 1 87 ? 14.433 1.368 -1.144 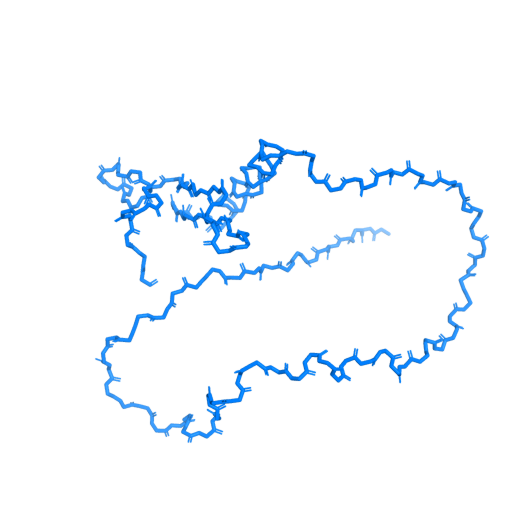1.00 92.69 87 ASN A C 1
ATOM 672 O O . ASN A 1 87 ? 15.355 0.962 -1.847 1.00 92.69 87 ASN A O 1
ATOM 676 N N . GLU A 1 88 ? 14.455 1.274 0.187 1.00 93.81 88 GLU A N 1
ATOM 677 C CA . GLU A 1 88 ? 15.554 0.653 0.940 1.00 93.81 88 GLU A CA 1
ATOM 678 C C . GLU A 1 88 ? 15.609 -0.869 0.722 1.00 93.81 88 GLU A C 1
ATOM 680 O O . GLU A 1 88 ? 16.672 -1.411 0.418 1.00 93.81 88 GLU A O 1
ATOM 685 N N . GLU A 1 89 ? 14.460 -1.541 0.767 1.00 93.31 89 GLU A N 1
ATOM 686 C CA . GLU A 1 89 ? 14.347 -3.003 0.660 1.00 93.31 89 GLU A CA 1
ATOM 687 C C . GLU A 1 89 ? 14.080 -3.493 -0.777 1.00 93.31 89 GLU A C 1
ATOM 689 O O . GLU A 1 89 ? 13.942 -4.689 -1.028 1.00 93.31 89 GLU A O 1
ATOM 694 N N . SER A 1 90 ? 14.014 -2.577 -1.751 1.00 93.00 90 SER A N 1
ATOM 695 C CA . SER A 1 90 ? 13.726 -2.882 -3.164 1.00 93.00 90 SER A CA 1
ATOM 696 C C . SER A 1 90 ? 12.446 -3.710 -3.365 1.00 93.00 90 SER A C 1
ATOM 698 O O . SER A 1 90 ? 12.388 -4.612 -4.206 1.00 93.00 90 SER A O 1
ATOM 700 N N . VAL A 1 91 ? 11.399 -3.394 -2.601 1.00 94.62 91 VAL A N 1
ATOM 701 C CA . VAL A 1 91 ? 10.096 -4.061 -2.694 1.00 94.62 91 VAL A CA 1
ATOM 702 C C . VAL A 1 91 ? 9.321 -3.488 -3.889 1.00 94.62 91 VAL A C 1
ATOM 704 O O . VAL A 1 91 ? 9.057 -2.285 -3.923 1.00 94.62 91 VAL A O 1
ATOM 707 N N . PRO A 1 92 ? 8.915 -4.309 -4.879 1.00 95.12 92 PRO A N 1
ATOM 708 C CA . PRO A 1 92 ? 8.276 -3.812 -6.099 1.00 95.12 92 PRO A CA 1
ATOM 709 C C . PRO A 1 92 ? 6.850 -3.297 -5.874 1.00 95.12 92 PRO A C 1
ATOM 711 O O . PRO A 1 92 ? 6.414 -2.392 -6.588 1.00 95.12 92 PRO A O 1
ATOM 714 N N . GLY A 1 93 ? 6.127 -3.844 -4.894 1.00 96.38 93 GLY A N 1
ATOM 715 C CA . GLY A 1 93 ? 4.777 -3.419 -4.547 1.00 96.38 93 GLY A CA 1
ATOM 716 C C . GLY A 1 93 ? 4.245 -4.075 -3.275 1.00 96.38 93 GLY A C 1
ATOM 717 O O . GLY A 1 93 ? 4.695 -5.152 -2.893 1.00 96.38 93 GLY A O 1
ATOM 718 N N . LEU A 1 94 ? 3.293 -3.407 -2.622 1.00 96.12 94 LEU A N 1
ATOM 719 C CA . LEU A 1 94 ? 2.597 -3.874 -1.416 1.00 96.12 94 LEU A CA 1
ATOM 720 C C . LEU A 1 94 ? 1.226 -3.199 -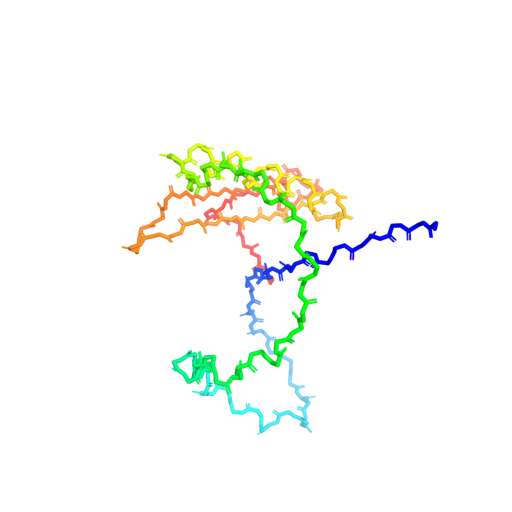1.283 1.00 96.12 94 LEU A C 1
ATOM 722 O O . LEU A 1 94 ? 0.970 -2.188 -1.938 1.00 96.12 94 LEU A O 1
ATOM 726 N N . ALA A 1 95 ? 0.366 -3.709 -0.401 1.00 96.88 95 ALA A N 1
ATOM 727 C CA . ALA A 1 95 ? -0.899 -3.072 -0.028 1.00 96.88 95 ALA A CA 1
ATOM 728 C C . ALA A 1 95 ? -1.000 -2.860 1.493 1.00 96.88 95 ALA A C 1
ATOM 730 O O . ALA A 1 95 ? -0.487 -3.661 2.272 1.00 96.88 95 ALA A O 1
ATOM 731 N N . ILE A 1 96 ? -1.689 -1.794 1.909 1.00 95.69 96 ILE A N 1
ATOM 732 C CA . ILE A 1 96 ? -2.035 -1.498 3.308 1.00 95.69 96 ILE A CA 1
ATOM 733 C C . ILE A 1 96 ? -3.541 -1.296 3.428 1.00 95.69 96 ILE A C 1
ATOM 735 O O . ILE A 1 96 ? -4.146 -0.665 2.566 1.00 95.69 96 ILE A O 1
ATOM 739 N N . SER A 1 97 ? -4.120 -1.764 4.534 1.00 95.44 97 SER A N 1
ATOM 740 C CA . SER A 1 97 ? -5.477 -1.424 4.962 1.00 95.44 97 SER A CA 1
ATOM 741 C C . SER A 1 97 ? -5.478 -1.026 6.436 1.00 95.44 97 SER A C 1
ATOM 743 O O . SER A 1 97 ? -4.922 -1.742 7.272 1.00 95.44 97 SER A O 1
ATOM 745 N N . LEU A 1 98 ? -6.119 0.096 6.763 1.00 92.31 98 LEU A N 1
ATOM 746 C CA . LEU A 1 98 ? -6.374 0.516 8.137 1.00 92.31 98 LEU A CA 1
ATOM 747 C C . LEU A 1 98 ? -7.828 0.225 8.494 1.00 92.31 98 LEU A C 1
ATOM 749 O O . LEU A 1 98 ? -8.741 0.779 7.889 1.00 92.31 98 LEU A O 1
ATOM 753 N N . VAL A 1 99 ? -8.036 -0.606 9.513 1.00 94.00 99 VAL A N 1
ATOM 754 C CA . VAL A 1 99 ? -9.365 -0.985 10.006 1.00 94.00 99 VAL A CA 1
ATOM 755 C C . VAL A 1 99 ? -9.560 -0.443 11.413 1.00 94.00 99 VAL A C 1
ATOM 757 O O . VAL A 1 99 ? -8.688 -0.604 12.271 1.00 94.00 99 VAL A O 1
ATOM 760 N N . LYS A 1 100 ? -10.712 0.173 11.666 1.00 88.38 100 LYS A N 1
ATOM 761 C CA . LYS A 1 100 ? -11.116 0.641 12.990 1.00 88.38 100 LYS A CA 1
ATOM 762 C C . LYS A 1 100 ? -12.585 0.315 13.207 1.00 88.38 100 LYS A C 1
ATOM 764 O O . LYS A 1 100 ? -13.400 0.546 12.327 1.00 88.38 100 LYS A O 1
ATOM 769 N N . ASP A 1 101 ? -12.905 -0.237 14.375 1.00 93.81 101 ASP A N 1
ATOM 770 C CA . ASP A 1 101 ? -14.282 -0.566 14.769 1.00 93.81 101 ASP A CA 1
ATOM 771 C C . ASP A 1 101 ? -15.013 -1.484 13.763 1.00 93.81 101 ASP A C 1
ATOM 773 O O . ASP A 1 101 ? -16.230 -1.446 13.628 1.00 93.81 101 ASP A O 1
ATOM 777 N N . GLY A 1 102 ? -14.258 -2.340 13.064 1.00 95.12 102 GLY A N 1
ATOM 778 C CA . GLY A 1 102 ? -14.783 -3.254 12.042 1.00 95.12 102 GLY A CA 1
ATOM 779 C C . GLY A 1 102 ? -14.953 -2.634 10.652 1.00 95.12 102 GLY A C 1
ATOM 780 O O . GLY A 1 102 ? -15.323 -3.348 9.724 1.00 95.12 102 GLY A O 1
ATOM 781 N N . GLU A 1 103 ? -14.640 -1.350 10.483 1.00 92.56 103 GLU A N 1
ATOM 782 C CA . GLU A 1 103 ? -14.735 -0.633 9.211 1.00 92.56 103 GLU A CA 1
ATOM 783 C C . GLU A 1 103 ? -13.346 -0.323 8.645 1.00 92.56 103 GLU A C 1
ATOM 785 O O . GLU A 1 103 ? -12.419 0.042 9.374 1.00 92.56 103 GLU A O 1
ATOM 790 N N . ILE A 1 104 ? -13.188 -0.461 7.327 1.00 92.44 104 ILE A N 1
ATOM 791 C CA . ILE A 1 104 ? -11.975 -0.030 6.627 1.00 92.44 104 ILE A CA 1
ATOM 792 C C . ILE A 1 104 ? -12.007 1.497 6.546 1.00 92.44 104 ILE A C 1
ATOM 794 O O . ILE A 1 104 ? -12.859 2.070 5.872 1.00 92.44 104 ILE A O 1
ATOM 798 N N . LEU A 1 105 ? -11.066 2.149 7.227 1.00 91.44 105 LEU A N 1
ATOM 799 C CA . LEU A 1 105 ? -10.887 3.597 7.170 1.00 91.44 105 LEU A CA 1
ATOM 800 C C . LEU A 1 105 ? -10.193 4.029 5.876 1.00 91.44 105 LEU A C 1
ATOM 802 O O . LEU A 1 105 ? -10.568 5.045 5.302 1.00 91.44 105 LEU A O 1
ATOM 806 N N . PHE A 1 106 ? -9.190 3.266 5.427 1.00 94.06 106 PHE A N 1
ATOM 807 C CA . PHE A 1 106 ? -8.598 3.402 4.094 1.00 94.06 106 PHE A CA 1
ATOM 808 C C . PHE A 1 106 ? -7.865 2.118 3.682 1.00 94.06 106 PHE A C 1
ATOM 810 O O . PHE A 1 106 ? -7.393 1.364 4.536 1.00 94.06 106 PHE A O 1
ATOM 817 N N . ALA A 1 107 ? -7.724 1.909 2.371 1.00 96.50 107 ALA A N 1
ATOM 818 C CA . ALA A 1 107 ? -6.873 0.877 1.788 1.00 96.50 107 ALA A CA 1
ATOM 819 C C . ALA A 1 107 ? -6.092 1.453 0.598 1.00 96.50 107 ALA A C 1
ATOM 821 O O . ALA A 1 107 ? -6.643 2.218 -0.196 1.00 96.50 107 ALA A O 1
ATOM 822 N N . LYS A 1 108 ? -4.806 1.114 0.471 1.00 97.44 108 LYS A N 1
ATOM 823 C CA . LYS A 1 108 ? -3.928 1.680 -0.561 1.00 97.44 108 LYS A CA 1
ATOM 824 C C . LYS A 1 108 ? -2.899 0.675 -1.059 1.00 97.44 108 LYS A C 1
ATOM 826 O O . LYS A 1 108 ? -2.251 -0.009 -0.271 1.00 97.44 108 LYS A O 1
ATOM 831 N N . GLY A 1 109 ? -2.757 0.611 -2.380 1.00 97.56 109 GLY A N 1
ATOM 832 C CA . GLY A 1 109 ? -1.719 -0.147 -3.069 1.00 97.56 109 GLY A CA 1
ATOM 833 C C . GLY A 1 109 ? -0.546 0.750 -3.458 1.00 97.56 109 GLY A C 1
ATOM 834 O O . GLY A 1 109 ? -0.740 1.860 -3.958 1.00 97.56 109 GLY A O 1
ATOM 835 N N . TYR A 1 110 ? 0.670 0.256 -3.257 1.00 97.69 110 TYR A N 1
ATOM 836 C CA . TYR A 1 110 ? 1.919 0.919 -3.615 1.00 97.69 110 TYR A CA 1
ATOM 837 C C . TYR A 1 110 ? 2.682 0.073 -4.632 1.00 97.69 110 TYR A C 1
ATOM 839 O O . TYR A 1 110 ? 2.705 -1.153 -4.548 1.00 97.69 110 TYR A O 1
ATOM 847 N N . GLY A 1 111 ? 3.329 0.733 -5.593 1.00 97.25 111 GLY A N 1
ATOM 848 C CA . GLY A 1 111 ? 4.148 0.067 -6.604 1.00 97.25 111 GLY A CA 1
ATOM 849 C C . GLY A 1 111 ? 3.357 -0.832 -7.560 1.00 97.25 111 GLY A C 1
ATOM 850 O O . GLY A 1 111 ? 2.259 -0.484 -8.011 1.00 97.25 111 GLY A O 1
ATOM 851 N N . PHE A 1 112 ? 3.955 -1.969 -7.909 1.00 97.75 112 PHE A N 1
ATOM 852 C CA . PHE A 1 112 ? 3.486 -2.882 -8.945 1.00 97.75 112 PHE A CA 1
ATOM 853 C C . PHE A 1 112 ? 3.272 -4.295 -8.407 1.00 97.75 112 PHE A C 1
ATOM 855 O O . PHE A 1 112 ? 4.165 -4.879 -7.803 1.00 97.75 112 PHE A O 1
ATOM 862 N N . ALA A 1 113 ? 2.105 -4.860 -8.712 1.00 97.50 113 ALA A N 1
ATOM 863 C CA . ALA A 1 113 ? 1.816 -6.281 -8.548 1.00 97.50 113 ALA A CA 1
ATOM 864 C C . ALA A 1 113 ? 2.578 -7.125 -9.581 1.00 97.50 113 ALA A C 1
ATOM 866 O O . ALA A 1 113 ? 2.961 -8.261 -9.322 1.00 97.50 113 ALA A O 1
ATOM 867 N N . ASN A 1 114 ? 2.815 -6.560 -10.769 1.00 96.75 114 ASN A N 1
ATOM 868 C CA . ASN A 1 114 ? 3.660 -7.165 -11.788 1.00 96.75 114 ASN A CA 1
ATOM 869 C C . ASN A 1 114 ? 4.444 -6.078 -12.529 1.00 96.75 114 ASN A C 1
ATOM 871 O O . ASN A 1 114 ? 3.875 -5.311 -13.307 1.00 96.75 114 ASN A O 1
ATOM 875 N N . VAL A 1 115 ? 5.757 -6.031 -12.301 1.00 96.44 115 VAL A N 1
ATOM 876 C CA . VAL A 1 115 ? 6.652 -5.030 -12.904 1.00 96.44 115 VAL A CA 1
ATOM 877 C C . VAL A 1 115 ? 6.760 -5.216 -14.420 1.00 96.44 115 VAL A C 1
ATOM 879 O O . VAL A 1 115 ? 6.681 -4.243 -15.164 1.00 96.44 115 VAL A O 1
ATOM 882 N N . ALA A 1 116 ? 6.887 -6.459 -14.895 1.00 97.31 116 ALA A N 1
ATOM 883 C CA . ALA A 1 116 ? 7.063 -6.758 -16.317 1.00 97.31 116 ALA A CA 1
ATOM 884 C C . ALA A 1 116 ? 5.831 -6.376 -17.153 1.00 97.31 116 ALA A C 1
ATOM 886 O O . ALA A 1 116 ? 5.959 -5.926 -18.289 1.00 97.31 116 ALA A O 1
ATOM 887 N N . GLN A 1 117 ? 4.638 -6.538 -16.579 1.00 97.62 117 GLN A N 1
ATOM 888 C CA . GLN A 1 117 ? 3.367 -6.189 -17.214 1.00 97.62 117 GLN A CA 1
ATOM 889 C C . GLN A 1 117 ? 2.879 -4.780 -16.843 1.00 97.62 117 GLN A C 1
ATOM 891 O O . GLN A 1 117 ? 1.817 -4.370 -17.306 1.00 97.62 117 GLN A O 1
ATOM 896 N N . ASN A 1 118 ? 3.640 -4.040 -16.028 1.00 96.88 118 ASN A N 1
ATOM 897 C CA . ASN A 1 118 ? 3.292 -2.704 -15.540 1.00 96.88 118 ASN A CA 1
ATOM 898 C C . ASN A 1 118 ? 1.920 -2.653 -14.829 1.00 96.88 118 ASN A C 1
ATOM 900 O O . ASN A 1 118 ? 1.161 -1.691 -14.966 1.00 96.88 118 ASN A O 1
ATOM 904 N N . ILE A 1 119 ? 1.584 -3.709 -14.082 1.00 97.81 119 ILE A N 1
ATOM 905 C CA . ILE A 1 119 ? 0.323 -3.824 -13.341 1.00 97.81 119 ILE A CA 1
ATOM 906 C C . ILE A 1 119 ? 0.538 -3.257 -11.942 1.00 97.81 119 ILE A C 1
ATOM 908 O O . ILE A 1 119 ? 1.366 -3.767 -11.185 1.00 97.81 119 ILE A O 1
ATOM 912 N N . ARG A 1 120 ? -0.198 -2.196 -11.598 1.00 98.19 120 ARG A N 1
ATOM 913 C CA . ARG A 1 120 ? -0.162 -1.577 -10.264 1.00 98.19 120 ARG A CA 1
ATOM 914 C C . ARG A 1 120 ? -0.815 -2.471 -9.219 1.00 98.19 120 ARG A C 1
ATOM 916 O O . ARG A 1 120 ? -1.718 -3.236 -9.546 1.00 98.19 120 ARG A O 1
ATOM 923 N N . VAL A 1 121 ? -0.378 -2.334 -7.970 1.00 98.50 121 VAL A N 1
ATOM 924 C CA . VAL A 1 121 ? -1.099 -2.942 -6.850 1.00 98.50 121 VAL A CA 1
ATOM 925 C C . VAL A 1 121 ? -2.460 -2.267 -6.707 1.00 98.50 121 VAL A C 1
ATOM 927 O O . VAL A 1 121 ? -2.557 -1.072 -6.437 1.00 98.50 121 VAL A O 1
ATOM 930 N N . ASP A 1 122 ? -3.502 -3.063 -6.880 1.00 98.12 122 ASP A N 1
ATOM 931 C CA . ASP A 1 122 ? -4.867 -2.781 -6.451 1.00 98.12 122 ASP A CA 1
ATOM 932 C C . ASP A 1 122 ? -5.066 -3.378 -5.042 1.00 98.12 122 ASP A C 1
ATOM 934 O O . ASP A 1 122 ? -4.912 -4.596 -4.897 1.00 98.12 122 ASP A O 1
ATOM 938 N N . PRO A 1 123 ? -5.373 -2.573 -4.009 1.00 96.88 123 PRO A N 1
ATOM 939 C CA . PRO A 1 123 ? -5.478 -3.053 -2.630 1.00 96.88 123 PRO A CA 1
ATOM 940 C C . PRO A 1 123 ? -6.668 -3.989 -2.376 1.00 96.88 123 PRO A C 1
ATOM 942 O O . PRO A 1 123 ? -6.669 -4.686 -1.366 1.00 96.88 123 PRO A O 1
ATOM 945 N N . GLU A 1 124 ? -7.664 -4.026 -3.264 1.00 96.56 124 GLU A N 1
ATOM 946 C CA . GLU A 1 124 ? -8.844 -4.889 -3.128 1.00 96.56 124 GLU A CA 1
ATOM 947 C C . GLU A 1 124 ? -8.732 -6.168 -3.964 1.00 96.56 124 GLU A C 1
ATOM 949 O O . GLU A 1 124 ? -9.412 -7.159 -3.694 1.00 96.56 124 GLU A O 1
ATOM 954 N N . ARG A 1 125 ? -7.903 -6.146 -5.015 1.00 96.88 125 ARG A N 1
ATOM 955 C CA . ARG A 1 125 ? -7.895 -7.197 -6.046 1.00 96.88 125 ARG A CA 1
ATOM 956 C C . ARG A 1 125 ? -6.562 -7.904 -6.224 1.00 96.88 125 ARG A C 1
ATOM 958 O O . ARG A 1 125 ? -6.537 -8.984 -6.814 1.00 96.88 125 ARG A O 1
ATOM 965 N N . THR A 1 126 ? -5.462 -7.304 -5.778 1.00 96.06 126 THR A N 1
ATOM 966 C CA . THR A 1 126 ? -4.137 -7.921 -5.897 1.00 96.06 126 THR A CA 1
ATOM 967 C C . THR A 1 126 ? -3.995 -9.013 -4.854 1.00 96.06 126 THR A C 1
ATOM 969 O O . THR A 1 126 ? -4.113 -8.753 -3.660 1.00 96.06 126 THR A O 1
ATOM 972 N N . LEU A 1 127 ? -3.717 -10.231 -5.309 1.00 94.50 127 LEU A N 1
ATOM 973 C CA . LEU A 1 127 ? -3.397 -11.350 -4.436 1.00 94.50 127 LEU A CA 1
ATOM 974 C C . LEU A 1 127 ? -1.896 -11.352 -4.124 1.00 94.50 127 LEU A C 1
ATOM 976 O O . LEU A 1 127 ? -1.080 -11.181 -5.029 1.00 94.50 127 LEU A O 1
ATOM 980 N N . PHE A 1 128 ? -1.558 -11.573 -2.857 1.00 90.00 128 PHE A N 1
ATOM 981 C CA . PHE A 1 128 ? -0.196 -11.777 -2.367 1.00 90.00 128 PHE A CA 1
ATOM 982 C C . PHE A 1 128 ? -0.093 -13.196 -1.773 1.00 90.00 128 PHE A C 1
ATOM 984 O O . PHE A 1 128 ? -1.093 -13.709 -1.264 1.00 90.00 128 PHE A O 1
ATOM 991 N N . GLU A 1 129 ? 1.080 -13.828 -1.880 1.00 80.12 129 GLU A N 1
ATOM 992 C CA . GLU A 1 129 ? 1.377 -15.192 -1.388 1.00 80.12 129 GLU A CA 1
ATOM 993 C C . GLU 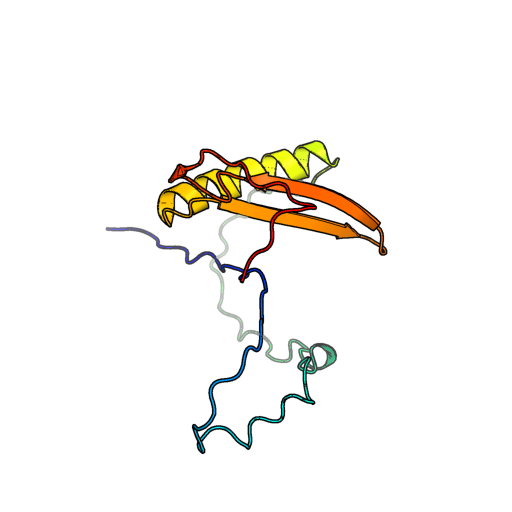A 1 129 ? 2.155 -15.206 -0.069 1.00 80.12 129 GLU A C 1
ATOM 995 O O . GLU A 1 129 ? 2.856 -14.207 0.215 1.00 80.12 129 GLU A O 1
#

Secondary structure (DSSP, 8-state):
-----------PPP-----------S-TTS-TTSPSP-GGG------------------------PPPSSHHHHHHHHHHHHHHHHHHTT--EEEEEEEETTEEEEEEEEEEEETTTTEEPPTTT----